Protein AF-A0A2V7XND0-F1 (afdb_monomer_lite)

pLDDT: mean 89.68, std 10.88, range [54.84, 98.62]

Structure (mmCIF, N/CA/C/O backbone):
data_AF-A0A2V7XND0-F1
#
_entry.id   AF-A0A2V7XND0-F1
#
loop_
_atom_site.group_PDB
_atom_site.id
_atom_site.type_symbol
_atom_site.label_atom_id
_atom_site.label_alt_id
_atom_site.label_comp_id
_atom_site.label_asym_id
_atom_site.label_entity_id
_atom_site.label_seq_id
_atom_site.pdbx_PDB_ins_code
_atom_site.Cartn_x
_atom_site.Cartn_y
_atom_site.Cartn_z
_atom_site.occupancy
_atom_site.B_iso_or_equiv
_atom_site.auth_seq_id
_atom_site.auth_comp_id
_atom_site.auth_asym_id
_atom_site.auth_atom_id
_atom_site.pdbx_PDB_model_num
ATOM 1 N N . MET A 1 1 ? -10.355 12.858 9.141 1.00 72.94 1 MET A N 1
ATOM 2 C CA . MET A 1 1 ? -11.529 12.692 10.024 1.00 72.94 1 MET A CA 1
ATOM 3 C C . MET A 1 1 ? -12.116 11.308 9.794 1.00 72.94 1 MET A C 1
ATOM 5 O O . MET A 1 1 ? -11.848 10.738 8.743 1.00 72.94 1 MET A O 1
ATOM 9 N N . ARG A 1 2 ? -12.881 10.784 10.751 1.00 77.38 2 ARG A N 1
ATOM 10 C CA . ARG A 1 2 ? -13.651 9.535 10.661 1.00 77.38 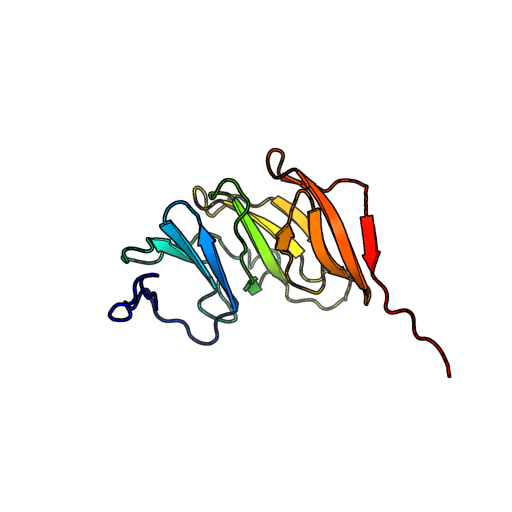2 ARG A CA 1
ATOM 11 C C . ARG A 1 2 ? -15.105 9.819 11.017 1.00 77.38 2 ARG A C 1
ATOM 13 O O . ARG A 1 2 ? -15.352 10.673 11.861 1.00 77.38 2 ARG A O 1
ATOM 20 N N . ILE A 1 3 ? -16.036 9.106 10.396 1.00 75.62 3 ILE A N 1
ATOM 21 C CA . ILE A 1 3 ? -17.463 9.113 10.733 1.00 75.62 3 ILE A CA 1
ATOM 22 C C . ILE A 1 3 ? -17.891 7.650 10.874 1.00 75.62 3 ILE A C 1
ATOM 24 O O . ILE A 1 3 ? -17.438 6.813 10.092 1.00 75.62 3 ILE A O 1
ATOM 28 N N . ASP A 1 4 ? -18.707 7.338 11.880 1.00 74.75 4 ASP A N 1
ATOM 29 C CA . ASP A 1 4 ? -19.261 5.994 12.058 1.00 74.75 4 ASP A CA 1
ATOM 30 C C . ASP A 1 4 ? -20.243 5.637 10.937 1.00 74.75 4 ASP A C 1
ATOM 32 O O . ASP A 1 4 ? -20.957 6.501 10.426 1.00 74.75 4 ASP A O 1
ATOM 36 N N . ALA A 1 5 ? -20.302 4.360 10.549 1.00 74.81 5 ALA A N 1
ATOM 37 C CA . ALA A 1 5 ? -21.149 3.917 9.435 1.00 74.81 5 ALA A CA 1
ATOM 38 C C . ALA A 1 5 ? -22.649 4.127 9.715 1.00 74.81 5 ALA A C 1
ATOM 40 O O . ALA A 1 5 ? -23.426 4.367 8.795 1.00 74.81 5 ALA A O 1
ATOM 41 N N . SER A 1 6 ? -23.045 4.098 10.991 1.00 79.12 6 SER A N 1
ATOM 42 C CA . SER A 1 6 ? -24.392 4.445 11.461 1.00 79.12 6 SER A CA 1
ATOM 43 C C . SER A 1 6 ? -24.682 5.953 11.457 1.00 79.12 6 SER A C 1
ATOM 45 O O . SER A 1 6 ? -25.768 6.368 11.854 1.00 79.12 6 SER A O 1
ATOM 47 N N . GLY A 1 7 ? -23.717 6.781 11.052 1.00 68.69 7 GLY A N 1
ATOM 48 C CA . GLY A 1 7 ? -23.719 8.222 11.273 1.00 68.69 7 GLY A CA 1
ATOM 49 C C . GLY A 1 7 ? -23.165 8.599 12.650 1.00 68.69 7 GLY A C 1
ATOM 50 O O . GLY A 1 7 ? -22.987 7.759 13.531 1.00 68.69 7 GLY A O 1
ATOM 51 N N . GLY A 1 8 ? -22.857 9.884 12.825 1.00 74.56 8 GLY A N 1
ATOM 52 C CA . GLY A 1 8 ? -22.305 10.436 14.062 1.00 74.56 8 GLY A CA 1
ATOM 53 C C . GLY A 1 8 ? -21.440 11.674 13.814 1.00 74.56 8 GLY A C 1
ATOM 54 O O . GLY A 1 8 ? -21.170 12.018 12.658 1.00 74.56 8 GLY A O 1
ATOM 55 N N . PRO A 1 9 ? -21.005 12.370 14.879 1.00 77.25 9 PRO A N 1
ATOM 56 C CA . PRO A 1 9 ? -20.081 13.486 14.745 1.00 77.25 9 PRO A CA 1
ATOM 57 C C . PRO A 1 9 ? -18.747 13.012 14.158 1.00 77.25 9 PRO A C 1
ATOM 59 O O . PRO A 1 9 ? -18.234 11.948 14.505 1.00 77.25 9 PRO A O 1
ATOM 62 N N . ALA A 1 10 ? -18.171 13.822 13.272 1.00 80.31 10 ALA A N 1
ATOM 63 C CA . ALA A 1 10 ? -16.866 13.528 12.702 1.00 80.31 10 ALA A CA 1
ATOM 64 C C . ALA A 1 10 ? -15.771 13.631 13.777 1.00 80.31 10 ALA A C 1
ATOM 66 O O . ALA A 1 10 ? -15.630 14.662 14.434 1.00 80.31 10 ALA A O 1
ATOM 67 N N . GLN A 1 11 ? -14.954 12.588 13.915 1.00 81.38 11 GLN A N 1
ATOM 68 C CA . GLN A 1 11 ? -13.791 12.581 14.799 1.00 81.38 11 GLN A CA 1
ATOM 69 C C . GLN A 1 11 ? -12.529 12.972 14.023 1.00 81.38 11 GLN A C 1
ATOM 71 O O . GLN A 1 11 ? -12.203 12.395 12.978 1.00 81.38 11 GLN A O 1
ATOM 76 N N . THR A 1 12 ? -11.775 13.944 14.534 1.00 84.00 12 THR A N 1
ATOM 77 C CA . THR A 1 12 ? -10.456 14.293 13.992 1.00 84.00 12 THR A CA 1
ATOM 78 C C . THR A 1 12 ? -9.412 13.288 14.475 1.00 84.00 12 THR A C 1
ATOM 80 O O . THR A 1 12 ? -9.241 13.100 15.672 1.00 84.00 12 THR A O 1
ATOM 83 N N . LEU A 1 13 ? -8.704 12.659 13.532 1.00 83.62 13 LEU A N 1
ATOM 84 C CA . LEU A 1 13 ? -7.667 11.649 13.804 1.00 83.62 13 LEU A CA 1
ATOM 85 C C . LEU A 1 13 ? -6.238 12.151 13.537 1.00 83.62 13 LEU A C 1
ATOM 87 O O . LEU A 1 13 ? -5.270 11.452 13.812 1.00 83.62 13 LEU A O 1
ATOM 91 N N . GLY A 1 14 ? -6.096 13.347 12.964 1.00 81.44 14 GLY A N 1
ATOM 92 C CA . GLY A 1 14 ? -4.802 13.932 12.631 1.00 81.44 14 GLY A CA 1
ATOM 93 C C . GLY A 1 14 ? -4.908 15.043 11.592 1.00 81.44 14 GLY A C 1
ATOM 94 O O . GLY A 1 14 ? -5.926 15.182 10.907 1.00 81.44 14 GLY A O 1
ATOM 95 N N . THR A 1 15 ? -3.834 15.820 11.481 1.00 85.06 15 THR A N 1
ATOM 96 C CA . THR A 1 15 ? -3.681 16.888 10.488 1.00 85.06 15 THR A CA 1
ATOM 97 C C . THR A 1 15 ? -3.032 16.332 9.225 1.00 85.06 15 THR A C 1
ATOM 99 O O . THR A 1 15 ? -2.019 15.638 9.287 1.00 85.06 15 THR A O 1
ATOM 102 N N . VAL A 1 16 ? -3.613 16.649 8.070 1.00 86.62 16 VAL A N 1
ATOM 103 C CA . VAL A 1 16 ? -3.119 16.249 6.748 1.00 86.62 16 VAL A CA 1
ATOM 104 C C . VAL A 1 16 ? -3.046 17.497 5.881 1.00 86.62 16 VAL A C 1
ATOM 106 O O . VAL A 1 16 ? -4.053 18.175 5.688 1.00 86.62 16 VAL A O 1
ATOM 109 N N . THR A 1 17 ? -1.872 17.775 5.320 1.00 89.69 17 THR A N 1
ATOM 110 C CA . THR A 1 17 ? -1.626 18.956 4.487 1.00 89.69 17 THR A CA 1
ATOM 111 C C . THR A 1 17 ? -1.150 18.481 3.120 1.00 89.69 17 THR A C 1
ATOM 113 O O . THR A 1 17 ? 0.039 18.270 2.894 1.00 89.69 17 THR A O 1
ATOM 116 N N . GLY A 1 18 ? -2.099 18.253 2.208 1.00 89.25 18 GLY A N 1
ATOM 117 C CA . GLY A 1 18 ? -1.815 17.712 0.874 1.00 89.25 18 GLY A CA 1
ATOM 118 C C . GLY A 1 18 ? -1.596 16.198 0.870 1.00 89.25 18 GLY A C 1
ATOM 119 O O . GLY A 1 18 ? -0.618 15.716 0.298 1.00 89.25 18 GLY A O 1
ATOM 120 N N . GLY A 1 19 ? -2.503 15.455 1.506 1.00 91.56 19 GLY A N 1
ATOM 121 C CA . GLY A 1 19 ? -2.392 14.008 1.658 1.00 91.56 19 GLY A CA 1
ATOM 122 C C . GLY A 1 19 ? -2.201 13.250 0.342 1.00 91.56 19 GLY A C 1
ATOM 123 O O . GLY A 1 19 ? -2.567 13.710 -0.746 1.00 91.56 19 GLY A O 1
ATOM 124 N N . ARG A 1 20 ? -1.598 12.066 0.441 1.00 95.50 20 ARG A N 1
ATOM 125 C CA . ARG A 1 20 ? -1.338 11.173 -0.699 1.00 95.50 20 ARG A CA 1
ATOM 126 C C . ARG A 1 20 ? -1.931 9.793 -0.450 1.00 95.50 20 ARG A C 1
ATOM 128 O O . ARG A 1 20 ? -1.236 8.790 -0.522 1.00 95.50 20 ARG A O 1
ATOM 135 N N . GLY A 1 21 ? -3.229 9.771 -0.162 1.00 94.94 21 GLY A N 1
ATOM 136 C CA . GLY A 1 21 ? -4.001 8.555 0.079 1.00 94.94 21 GLY A CA 1
ATOM 137 C C . GLY A 1 21 ? -3.953 8.056 1.524 1.00 94.94 21 GLY A C 1
ATOM 138 O O . GLY A 1 21 ? -3.132 8.487 2.340 1.00 94.94 21 GLY A O 1
ATOM 139 N N . GLY A 1 22 ? -4.863 7.132 1.813 1.00 95.75 22 GLY A N 1
ATOM 140 C CA . GLY A 1 22 ? -4.988 6.433 3.082 1.00 95.75 22 GLY A CA 1
ATOM 141 C C . GLY A 1 22 ? -5.818 5.163 2.915 1.00 95.75 22 GLY A C 1
ATOM 142 O O . GLY A 1 22 ? -6.563 5.033 1.946 1.00 95.75 22 GLY A O 1
ATOM 143 N N . SER A 1 23 ? -5.673 4.235 3.854 1.00 96.44 23 SER A N 1
ATOM 144 C CA . SER A 1 23 ? -6.386 2.961 3.879 1.00 96.44 23 SER A CA 1
ATOM 145 C C . SER A 1 23 ? -6.734 2.604 5.316 1.00 96.44 23 SER A C 1
ATOM 147 O O . SER A 1 23 ? -5.988 2.920 6.241 1.00 96.44 23 SER A O 1
ATOM 149 N N . TRP A 1 24 ? -7.853 1.915 5.496 1.00 95.56 24 TRP A N 1
ATOM 150 C CA . TRP A 1 24 ? -8.312 1.427 6.793 1.00 95.56 24 TRP A CA 1
ATOM 151 C C . TRP A 1 24 ? -8.245 -0.099 6.796 1.00 95.56 24 TRP A C 1
ATOM 153 O O . TRP A 1 24 ? -8.675 -0.729 5.828 1.00 95.56 24 TRP A O 1
ATOM 163 N N . SER A 1 25 ? -7.642 -0.690 7.826 1.00 95.56 25 SER A N 1
ATOM 164 C CA . SER A 1 25 ? -7.616 -2.139 8.004 1.00 95.56 25 SER A CA 1
ATOM 165 C C . SER A 1 25 ? -8.907 -2.636 8.659 1.00 95.56 25 SER A C 1
ATOM 167 O O . SER A 1 25 ? -9.535 -1.895 9.418 1.00 95.56 25 SER A O 1
ATOM 169 N N . PRO A 1 26 ? -9.263 -3.919 8.472 1.00 91.56 26 PRO A N 1
ATOM 170 C CA . PRO A 1 26 ? -10.354 -4.555 9.214 1.00 91.56 26 PRO A CA 1
ATOM 171 C C . PRO A 1 26 ? -10.144 -4.555 10.737 1.00 91.56 26 PRO A C 1
ATOM 173 O O . PRO A 1 26 ? -11.096 -4.716 11.491 1.00 91.56 26 PRO A O 1
ATOM 176 N N . ASN A 1 27 ? -8.900 -4.365 11.188 1.00 92.44 27 ASN A N 1
ATOM 177 C CA . ASN A 1 27 ? -8.496 -4.436 12.593 1.00 92.44 27 ASN A CA 1
ATOM 178 C C . ASN A 1 27 ? -8.462 -3.051 13.267 1.00 92.44 27 ASN A C 1
ATOM 180 O O . ASN A 1 27 ? -7.828 -2.886 14.306 1.00 92.44 27 ASN A O 1
ATOM 184 N N . GLY A 1 28 ? -9.064 -2.036 12.645 1.00 93.88 28 GLY A N 1
ATOM 185 C CA . GLY A 1 28 ? -9.184 -0.697 13.217 1.00 93.88 28 GLY A CA 1
ATOM 186 C C . GLY A 1 28 ? -7.913 0.153 13.174 1.00 93.88 28 GLY A C 1
ATOM 187 O O . GLY A 1 28 ? -7.763 1.095 13.945 1.00 93.88 28 GLY A O 1
ATOM 188 N N . THR A 1 29 ? -6.974 -0.145 12.273 1.00 96.94 29 THR A N 1
ATOM 189 C CA . THR A 1 29 ? -5.810 0.720 12.022 1.00 96.94 29 THR A CA 1
ATOM 190 C C . THR A 1 29 ? -6.009 1.509 10.738 1.00 96.94 29 THR A C 1
ATOM 192 O O . THR A 1 29 ? -6.327 0.946 9.693 1.00 96.94 29 THR A O 1
ATOM 195 N N . ILE A 1 30 ? -5.757 2.812 10.785 1.00 97.38 30 ILE A N 1
ATOM 196 C CA . ILE A 1 30 ? -5.751 3.685 9.613 1.00 97.38 30 ILE A CA 1
ATOM 197 C C . ILE A 1 30 ? -4.305 4.019 9.272 1.00 97.38 30 ILE A C 1
ATOM 199 O O . ILE A 1 30 ? -3.561 4.490 10.131 1.00 97.38 30 ILE A O 1
ATOM 203 N N . ILE A 1 31 ? -3.919 3.815 8.014 1.00 97.88 31 ILE A N 1
ATOM 204 C CA . ILE A 1 31 ? -2.636 4.259 7.458 1.00 97.88 31 ILE A CA 1
ATOM 205 C C . ILE A 1 31 ? -2.853 5.376 6.447 1.00 97.88 31 ILE A C 1
ATOM 207 O O . ILE A 1 31 ? -3.814 5.344 5.682 1.00 97.88 31 ILE A O 1
ATOM 211 N N . PHE A 1 32 ? -1.975 6.374 6.426 1.00 97.62 32 PHE A N 1
ATOM 212 C CA . PHE A 1 32 ? -2.118 7.535 5.548 1.00 97.62 32 PHE A CA 1
ATOM 213 C C . PHE A 1 32 ? -0.787 8.247 5.301 1.00 97.62 32 PHE A C 1
ATOM 215 O O . PHE A 1 32 ? 0.122 8.202 6.126 1.00 97.62 32 PHE A O 1
ATOM 222 N N . ALA A 1 33 ? -0.682 8.931 4.161 1.00 97.38 33 ALA A N 1
ATOM 223 C CA . ALA A 1 33 ? 0.433 9.827 3.854 1.00 97.38 33 ALA A CA 1
ATOM 224 C C . ALA A 1 33 ? 0.016 11.282 4.161 1.00 97.38 33 ALA A C 1
ATOM 226 O O . ALA A 1 33 ? -0.803 11.830 3.410 1.00 97.38 33 ALA A O 1
ATOM 227 N N . PRO A 1 34 ? 0.516 11.912 5.245 1.00 95.62 34 PRO A N 1
ATOM 228 C CA . PRO A 1 34 ? 0.023 13.208 5.724 1.00 95.62 34 PRO A CA 1
ATOM 229 C C . PRO A 1 34 ? 0.421 14.396 4.842 1.00 95.62 34 PRO A C 1
ATOM 231 O O . PRO A 1 34 ? -0.291 15.399 4.818 1.00 95.62 34 PRO A O 1
ATOM 234 N N . THR A 1 35 ? 1.548 14.307 4.131 1.00 94.62 35 THR A N 1
ATOM 235 C CA . THR A 1 35 ? 2.064 15.385 3.272 1.00 94.62 35 THR A CA 1
ATOM 236 C C . THR A 1 35 ? 2.675 14.822 1.981 1.00 94.62 35 THR A C 1
ATOM 238 O O . THR A 1 35 ? 2.986 13.628 1.912 1.00 94.62 35 THR A O 1
ATOM 241 N N . PRO A 1 36 ? 2.926 15.652 0.951 1.00 91.94 36 PRO A N 1
ATOM 242 C CA . PRO A 1 36 ? 3.585 15.205 -0.276 1.00 91.94 36 PRO A CA 1
ATOM 243 C C . PRO A 1 36 ? 5.014 14.670 -0.088 1.00 91.94 36 PRO A C 1
ATOM 245 O O . PRO A 1 36 ? 5.484 13.939 -0.959 1.00 91.94 36 PRO A O 1
ATOM 248 N N . SER A 1 37 ? 5.682 15.005 1.020 1.00 92.25 37 SER A N 1
ATOM 249 C CA . SER A 1 37 ? 7.084 14.667 1.316 1.00 92.25 37 SER A CA 1
ATOM 250 C C . SER A 1 37 ? 7.198 13.941 2.659 1.00 92.25 37 SER A C 1
ATOM 252 O O . SER A 1 37 ? 7.919 14.379 3.550 1.00 92.25 37 SER A O 1
ATOM 254 N N . SER A 1 38 ? 6.410 12.878 2.845 1.00 93.25 38 SER A N 1
ATOM 255 C CA . SER A 1 38 ? 6.321 12.142 4.113 1.00 93.25 38 SER A CA 1
ATOM 256 C C . SER A 1 38 ? 6.459 10.635 3.936 1.00 93.25 38 SER A C 1
ATOM 258 O O . SER A 1 38 ? 6.314 10.099 2.836 1.00 93.25 38 SER A O 1
ATOM 260 N N . ASN A 1 39 ? 6.739 9.957 5.044 1.00 97.00 39 ASN A N 1
ATOM 261 C CA . ASN A 1 39 ? 6.489 8.536 5.218 1.00 97.00 39 ASN A CA 1
ATOM 262 C C . ASN A 1 39 ? 4.983 8.257 5.406 1.00 97.00 39 ASN A C 1
ATOM 264 O O . ASN A 1 39 ? 4.182 9.165 5.621 1.00 97.00 39 ASN A O 1
ATOM 268 N N . ILE A 1 40 ? 4.598 6.980 5.377 1.00 98.38 40 ILE A N 1
ATOM 269 C CA . ILE A 1 40 ? 3.263 6.547 5.812 1.00 98.38 40 ILE A CA 1
ATOM 270 C C . ILE A 1 40 ? 3.191 6.583 7.339 1.00 98.38 40 ILE A C 1
ATOM 272 O O . ILE A 1 40 ? 4.055 6.012 8.014 1.00 98.38 40 ILE A O 1
ATOM 276 N N . LEU A 1 41 ? 2.145 7.212 7.870 1.00 98.19 41 LEU A N 1
ATOM 277 C CA . LEU A 1 41 ? 1.767 7.162 9.279 1.00 98.19 41 LEU A CA 1
ATOM 278 C C . LEU A 1 41 ? 0.650 6.141 9.504 1.00 98.19 41 LEU A C 1
ATOM 280 O O . LEU A 1 41 ? -0.130 5.867 8.595 1.00 98.19 41 LEU A O 1
ATOM 284 N N . LYS A 1 42 ? 0.560 5.623 10.729 1.00 97.50 42 LYS A N 1
ATOM 285 C CA . LYS A 1 42 ? -0.542 4.812 11.248 1.00 97.50 42 LYS A CA 1
ATOM 286 C C . LYS A 1 42 ? -1.147 5.442 12.497 1.00 97.50 42 LYS A C 1
ATOM 288 O O . LYS A 1 42 ? -0.432 6.040 13.300 1.00 97.50 42 LYS A O 1
ATOM 293 N N . VAL A 1 43 ? -2.446 5.260 12.685 1.00 96.56 43 VAL A N 1
ATOM 294 C CA . VAL A 1 43 ? -3.192 5.644 13.890 1.00 96.56 43 VAL A CA 1
ATOM 295 C C . VAL A 1 43 ? -4.316 4.635 14.130 1.00 96.56 43 VAL A C 1
ATOM 297 O O . VAL A 1 43 ? -4.796 4.017 13.178 1.00 96.56 43 VAL A O 1
ATOM 300 N N . SER A 1 44 ? -4.729 4.452 15.385 1.00 95.19 44 SER A N 1
ATOM 301 C CA . SER A 1 44 ? -5.953 3.701 15.686 1.00 95.19 44 SER A CA 1
ATOM 302 C C . SER A 1 44 ? -7.165 4.471 15.168 1.00 95.19 44 SER A C 1
ATOM 304 O O . SER A 1 44 ? -7.202 5.704 15.211 1.00 95.19 44 SER A O 1
ATOM 306 N N . ASP A 1 45 ? -8.177 3.762 14.690 1.00 92.56 45 ASP A N 1
ATOM 307 C CA . ASP A 1 45 ? -9.419 4.377 14.243 1.00 92.56 45 ASP A CA 1
ATOM 308 C C . ASP A 1 45 ? -10.218 5.010 15.385 1.00 92.56 45 ASP A C 1
ATOM 310 O O . ASP A 1 45 ? -11.019 5.907 15.135 1.00 92.56 45 ASP A O 1
ATOM 314 N N . SER A 1 46 ? -9.960 4.599 16.625 1.00 90.62 46 SER A N 1
ATOM 315 C CA . SER A 1 46 ? -10.463 5.221 17.848 1.00 90.62 46 SER A CA 1
ATOM 316 C C . SER A 1 46 ? -9.719 6.511 18.223 1.00 90.62 46 SER A C 1
ATOM 318 O O . SER A 1 46 ? -10.129 7.210 19.149 1.00 90.62 46 SER A O 1
ATOM 320 N N . GLY A 1 47 ? -8.658 6.871 17.491 1.00 88.50 47 GLY A N 1
ATOM 321 C CA . GLY A 1 47 ? -7.831 8.053 17.729 1.00 88.50 47 GLY A CA 1
ATOM 322 C C . GLY A 1 47 ? -6.483 7.742 18.378 1.00 88.50 47 GLY A C 1
ATOM 323 O O . GLY A 1 47 ? -5.988 6.619 18.349 1.00 88.50 47 GLY A O 1
ATOM 324 N N . GLY A 1 48 ? -5.857 8.773 18.943 1.00 90.38 48 GLY A N 1
ATOM 325 C CA . GLY A 1 48 ? -4.520 8.695 19.535 1.00 90.38 48 GLY A CA 1
ATOM 326 C C . GLY A 1 48 ? -3.435 9.339 18.671 1.00 90.38 48 GLY A C 1
ATOM 327 O O . GLY A 1 48 ? -3.712 10.023 17.686 1.00 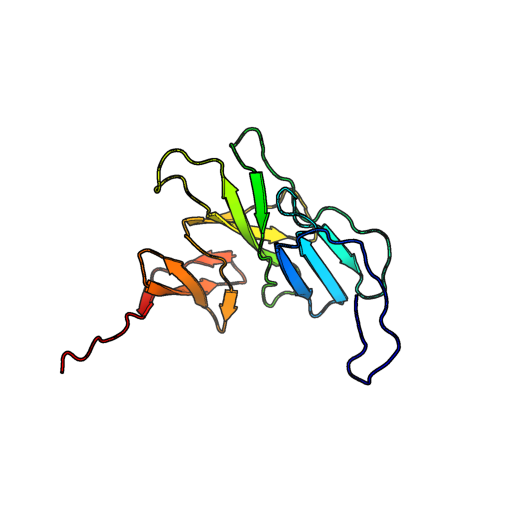90.38 48 GLY A O 1
ATOM 328 N N . ILE A 1 49 ? -2.179 9.155 19.082 1.00 93.06 49 ILE A N 1
ATOM 329 C CA . ILE A 1 49 ? -1.021 9.759 18.416 1.00 93.06 49 ILE A CA 1
ATOM 330 C C . ILE A 1 49 ? -0.649 8.921 17.192 1.00 93.06 49 ILE A C 1
ATOM 332 O O . ILE A 1 49 ? -0.363 7.728 17.305 1.00 93.06 49 ILE A O 1
ATOM 336 N N . ALA A 1 50 ? -0.619 9.557 16.020 1.00 95.88 50 ALA A N 1
ATOM 337 C CA . ALA A 1 50 ? -0.137 8.917 14.806 1.00 95.88 50 ALA A CA 1
ATOM 338 C C . ALA A 1 50 ? 1.372 8.630 14.902 1.00 95.88 50 ALA A C 1
ATOM 340 O O . ALA A 1 50 ? 2.159 9.482 15.311 1.00 95.88 50 ALA A O 1
ATOM 341 N N . THR A 1 51 ? 1.782 7.434 14.489 1.00 97.06 51 THR A N 1
ATOM 342 C CA . THR A 1 51 ? 3.183 6.983 14.492 1.00 97.06 51 THR A CA 1
ATOM 343 C C . THR A 1 51 ? 3.604 6.526 13.100 1.00 97.06 51 THR A C 1
ATOM 345 O O . THR A 1 51 ? 2.766 6.287 12.237 1.00 97.06 51 THR A O 1
ATOM 348 N N . ALA A 1 52 ? 4.905 6.421 12.840 1.00 97.88 52 ALA A N 1
ATOM 349 C CA . ALA A 1 52 ? 5.405 5.967 11.545 1.00 97.88 52 ALA A CA 1
ATOM 350 C C . ALA A 1 52 ? 5.060 4.486 11.287 1.00 97.88 52 ALA A C 1
ATOM 352 O O . ALA A 1 52 ? 5.355 3.628 12.117 1.00 97.88 52 ALA A O 1
ATOM 353 N N . ALA A 1 53 ? 4.495 4.189 10.114 1.00 98.44 53 ALA A N 1
ATOM 354 C CA . ALA A 1 53 ? 4.341 2.832 9.576 1.00 98.44 53 ALA A CA 1
ATOM 355 C C . ALA A 1 53 ? 5.414 2.487 8.532 1.00 98.44 53 ALA A C 1
ATOM 357 O O . ALA A 1 53 ? 5.565 1.336 8.153 1.00 98.44 53 ALA A O 1
ATOM 358 N N . THR A 1 54 ? 6.151 3.487 8.048 1.00 98.62 54 THR A N 1
ATOM 359 C CA . THR A 1 54 ? 7.328 3.311 7.184 1.00 98.62 54 THR A CA 1
ATOM 360 C C . THR A 1 54 ? 8.387 4.356 7.526 1.00 98.62 54 THR A C 1
ATOM 362 O O . THR A 1 54 ? 8.073 5.371 8.160 1.00 98.62 54 THR A O 1
ATOM 365 N N . GLU A 1 55 ? 9.613 4.148 7.053 1.00 97.44 55 GLU A N 1
ATOM 366 C CA . GLU A 1 55 ? 10.707 5.126 7.072 1.00 97.44 55 GLU A CA 1
ATOM 367 C C . GLU A 1 55 ? 11.166 5.416 5.638 1.00 97.44 55 GLU A C 1
ATOM 369 O O . GLU A 1 55 ? 11.423 4.483 4.882 1.00 97.44 55 GLU A O 1
ATOM 374 N N . VAL A 1 56 ? 11.230 6.695 5.249 1.00 96.25 56 VAL A N 1
ATOM 375 C CA . VAL A 1 56 ? 11.743 7.100 3.927 1.00 96.25 56 VAL A CA 1
ATOM 376 C C . VAL A 1 56 ? 13.262 6.979 3.930 1.00 96.25 56 VAL A C 1
ATOM 378 O O . VAL A 1 56 ? 13.923 7.583 4.777 1.00 96.25 56 VAL A O 1
ATOM 381 N N . ASP A 1 57 ? 13.814 6.243 2.968 1.00 93.06 57 ASP A N 1
ATOM 382 C CA . ASP A 1 57 ? 15.261 6.105 2.815 1.00 93.06 57 ASP A CA 1
ATOM 383 C C . ASP A 1 57 ? 15.823 7.197 1.892 1.00 93.06 57 ASP A C 1
ATOM 385 O O . ASP A 1 57 ? 15.979 7.028 0.678 1.00 93.06 57 ASP A O 1
ATOM 389 N N . PHE A 1 58 ? 16.135 8.352 2.481 1.00 91.06 58 PHE A N 1
ATOM 390 C CA . PHE A 1 58 ? 16.733 9.468 1.746 1.00 91.06 58 PHE A CA 1
ATOM 391 C C . PHE A 1 58 ? 18.119 9.133 1.178 1.00 91.06 58 PHE A C 1
ATOM 393 O O . PHE A 1 58 ? 18.490 9.681 0.140 1.00 91.06 58 PHE A O 1
ATOM 400 N N . ALA A 1 59 ? 18.872 8.224 1.812 1.00 90.44 59 ALA A N 1
ATOM 401 C CA . ALA A 1 59 ? 20.179 7.797 1.317 1.00 90.44 59 ALA A CA 1
ATOM 402 C C . ALA A 1 59 ? 20.044 6.961 0.032 1.00 90.44 59 ALA A C 1
ATOM 404 O O . ALA A 1 59 ? 20.874 7.077 -0.867 1.00 90.44 59 ALA A O 1
ATOM 405 N N . ALA A 1 60 ? 18.953 6.201 -0.103 1.00 87.31 60 ALA A N 1
ATOM 406 C CA . ALA A 1 60 ? 18.574 5.500 -1.332 1.00 87.31 60 ALA A CA 1
ATOM 407 C C . ALA A 1 60 ? 17.828 6.381 -2.363 1.00 87.31 60 ALA A C 1
ATOM 409 O O . ALA A 1 60 ? 17.293 5.861 -3.353 1.00 87.31 60 ALA A O 1
ATOM 410 N N . GLY A 1 61 ? 17.774 7.702 -2.146 1.00 89.56 61 GLY A N 1
ATOM 411 C CA . GLY A 1 61 ? 17.162 8.673 -3.059 1.00 89.56 61 GLY A CA 1
ATOM 412 C C . GLY A 1 61 ? 15.634 8.759 -2.979 1.00 89.56 61 GLY A C 1
ATOM 413 O O . GLY A 1 61 ? 14.994 9.306 -3.886 1.00 89.56 61 GLY A O 1
ATOM 414 N N . GLU A 1 62 ? 15.029 8.217 -1.921 1.00 92.81 62 GLU A N 1
ATOM 415 C CA . GLU A 1 62 ? 13.587 8.295 -1.694 1.00 92.81 62 GLU A CA 1
ATOM 416 C C . GLU A 1 62 ? 13.184 9.688 -1.222 1.00 92.81 62 GLU A C 1
ATOM 418 O O . GLU A 1 62 ? 13.948 10.417 -0.595 1.00 92.81 62 GLU A O 1
ATOM 423 N N . THR A 1 63 ? 11.963 10.083 -1.562 1.00 93.50 63 THR A N 1
ATOM 424 C CA . THR A 1 63 ? 11.448 11.434 -1.290 1.00 93.50 63 THR A CA 1
ATOM 425 C C . THR A 1 63 ? 10.137 11.411 -0.522 1.00 93.50 63 THR A C 1
ATOM 427 O O . THR A 1 63 ? 9.852 12.327 0.244 1.00 93.50 63 THR A O 1
ATOM 430 N N . SER A 1 64 ? 9.312 10.385 -0.741 1.00 95.19 64 SER A N 1
ATOM 431 C CA . SER A 1 64 ? 8.057 10.179 -0.022 1.00 95.19 64 SER A CA 1
ATOM 432 C C . SER A 1 64 ? 7.503 8.784 -0.261 1.00 95.19 64 SER A C 1
ATOM 434 O O . SER A 1 64 ? 7.802 8.147 -1.272 1.00 95.19 64 SER A O 1
ATOM 436 N N . HIS A 1 65 ? 6.634 8.349 0.641 1.00 97.38 65 HIS A N 1
ATOM 437 C CA . HIS A 1 65 ? 5.806 7.162 0.501 1.00 97.38 65 HIS A CA 1
ATOM 438 C C . HIS A 1 65 ? 4.345 7.576 0.338 1.00 97.38 65 HIS A C 1
ATOM 440 O O . HIS A 1 65 ? 3.870 8.494 1.006 1.00 97.38 65 HIS A O 1
ATOM 446 N N . ARG A 1 66 ? 3.632 6.940 -0.593 1.00 96.62 66 ARG A N 1
ATOM 447 C CA . ARG A 1 66 ? 2.306 7.388 -1.036 1.00 96.62 66 ARG A CA 1
ATOM 448 C C . ARG A 1 66 ? 1.366 6.224 -1.316 1.00 96.62 66 ARG A C 1
ATOM 450 O O . ARG A 1 66 ? 1.799 5.097 -1.527 1.00 96.62 66 ARG A O 1
ATOM 457 N N . TYR A 1 67 ? 0.082 6.550 -1.365 1.00 97.00 67 TYR A N 1
ATOM 458 C CA . TYR A 1 67 ? -1.030 5.701 -1.787 1.00 97.00 67 TYR A CA 1
ATOM 459 C C . TYR A 1 67 ? -1.043 4.327 -1.106 1.00 97.00 67 TYR A C 1
ATOM 461 O O . TYR A 1 67 ? -0.998 3.308 -1.798 1.00 97.00 67 TYR A O 1
ATOM 469 N N . PRO A 1 68 ? -1.057 4.285 0.239 1.00 98.00 68 PRO A N 1
ATOM 470 C CA . PRO A 1 68 ? -1.079 3.018 0.942 1.00 98.00 68 PRO A CA 1
ATOM 471 C C . PRO A 1 68 ? -2.410 2.284 0.713 1.00 98.00 68 PRO A C 1
ATOM 473 O O . PRO A 1 68 ? -3.462 2.920 0.652 1.00 98.00 68 PRO A O 1
ATOM 476 N N . SER A 1 69 ? -2.369 0.954 0.626 1.00 97.81 69 SER A N 1
ATOM 477 C CA . SER A 1 69 ? -3.549 0.093 0.476 1.00 97.81 69 SER A CA 1
ATOM 478 C C . SER A 1 69 ? -3.343 -1.219 1.230 1.00 97.81 69 SER A C 1
ATOM 480 O O . SER A 1 69 ? -2.379 -1.937 0.966 1.00 97.81 69 SER A O 1
ATOM 482 N N . PHE A 1 70 ? -4.213 -1.518 2.196 1.00 98.12 70 PHE A N 1
ATOM 483 C CA . PHE A 1 70 ? -4.093 -2.736 3.001 1.00 98.12 70 PHE A CA 1
ATOM 484 C C . PHE A 1 70 ? -4.263 -4.009 2.167 1.00 98.12 70 PHE A C 1
ATOM 486 O O . PHE A 1 70 ? -5.098 -4.086 1.266 1.00 98.12 70 PHE A O 1
ATOM 493 N N . LEU A 1 71 ? -3.478 -5.025 2.519 1.00 97.81 71 LEU A N 1
ATOM 494 C CA . LEU A 1 71 ? -3.678 -6.399 2.080 1.00 97.81 71 LEU A CA 1
ATOM 495 C C . LEU A 1 71 ? -4.722 -7.100 2.974 1.00 97.81 71 LEU A C 1
ATOM 497 O O . LEU A 1 71 ? -5.040 -6.602 4.059 1.00 97.81 71 LEU A O 1
ATOM 501 N N . PRO A 1 72 ? -5.259 -8.264 2.553 1.00 96.75 72 PRO A N 1
ATOM 502 C CA . PRO A 1 72 ? -6.351 -8.938 3.264 1.00 96.75 72 PRO A CA 1
ATOM 503 C C . PRO A 1 72 ? -6.058 -9.336 4.711 1.00 96.75 72 PRO A C 1
ATOM 505 O O . PRO A 1 72 ? -6.992 -9.561 5.473 1.00 96.75 72 PRO A O 1
ATOM 508 N N . ASP A 1 73 ? -4.786 -9.446 5.100 1.00 96.62 73 ASP A N 1
ATOM 509 C CA . ASP A 1 73 ? -4.411 -9.806 6.469 1.00 96.62 73 ASP A CA 1
ATOM 510 C C . ASP A 1 73 ? -4.532 -8.640 7.466 1.00 96.62 73 ASP A C 1
ATOM 512 O O . ASP A 1 73 ? -4.384 -8.838 8.672 1.00 96.62 73 ASP A O 1
ATOM 516 N N . GLY A 1 74 ? -4.787 -7.421 6.976 1.00 96.88 74 GLY A N 1
ATOM 517 C CA . GLY A 1 74 ? -4.945 -6.220 7.790 1.00 96.88 74 GLY A CA 1
ATOM 518 C C . GLY A 1 74 ? -3.665 -5.732 8.474 1.00 96.88 74 GLY A C 1
ATOM 519 O O . GLY A 1 74 ? -3.743 -4.791 9.264 1.00 96.88 74 GLY A O 1
ATOM 520 N N . ARG A 1 75 ? -2.507 -6.343 8.185 1.00 97.69 75 ARG A N 1
ATOM 521 C CA . ARG A 1 75 ? -1.202 -5.978 8.762 1.00 97.69 75 ARG A CA 1
ATOM 522 C C . ARG A 1 75 ? -0.230 -5.476 7.710 1.00 97.69 75 ARG A C 1
ATOM 524 O O . ARG A 1 75 ? 0.462 -4.482 7.934 1.00 97.69 75 ARG A O 1
ATOM 531 N N . HIS A 1 76 ? -0.196 -6.137 6.561 1.00 98.50 76 HIS A N 1
ATOM 532 C CA . HIS A 1 76 ? 0.620 -5.713 5.438 1.00 98.50 76 HIS A CA 1
ATOM 533 C C . HIS A 1 76 ? -0.151 -4.752 4.542 1.00 98.50 76 HIS A C 1
ATOM 535 O O . HIS A 1 76 ? -1.379 -4.791 4.439 1.00 98.50 76 HIS A O 1
ATOM 541 N N . PHE A 1 77 ? 0.580 -3.885 3.858 1.00 98.56 77 PHE A N 1
ATOM 542 C CA . PHE A 1 77 ? 0.001 -2.936 2.919 1.00 98.56 77 PHE A CA 1
ATOM 543 C C . PHE A 1 77 ? 0.939 -2.689 1.746 1.00 98.56 77 PHE A C 1
ATOM 545 O O . PHE A 1 77 ? 2.160 -2.702 1.887 1.00 98.56 77 PHE A O 1
ATOM 552 N N . LEU A 1 78 ? 0.352 -2.427 0.586 1.00 98.44 78 LEU A N 1
ATOM 553 C CA . LEU A 1 78 ? 1.048 -1.883 -0.570 1.00 98.44 78 LEU A CA 1
ATOM 554 C C . LEU A 1 78 ? 1.270 -0.392 -0.357 1.00 98.44 78 LEU A C 1
ATOM 556 O O . LEU A 1 78 ? 0.410 0.282 0.207 1.00 98.44 78 LEU A O 1
ATOM 560 N N . TYR A 1 79 ? 2.382 0.138 -0.847 1.00 98.19 79 TYR A N 1
ATOM 561 C CA . TYR A 1 79 ? 2.599 1.576 -0.950 1.00 98.19 79 TYR A CA 1
ATOM 562 C C . TYR A 1 79 ? 3.556 1.896 -2.098 1.00 98.19 79 TYR A C 1
ATOM 564 O O . TYR A 1 79 ? 4.325 1.051 -2.554 1.00 98.19 79 TYR A O 1
ATOM 572 N N . THR A 1 80 ? 3.488 3.133 -2.583 1.00 96.62 80 THR A N 1
ATOM 573 C CA . THR A 1 80 ? 4.364 3.648 -3.635 1.00 96.62 80 THR A CA 1
ATOM 574 C C . THR A 1 80 ? 5.520 4.422 -3.019 1.00 96.62 80 THR A C 1
ATOM 576 O O . THR A 1 80 ? 5.298 5.404 -2.309 1.00 96.62 80 THR A O 1
ATOM 579 N N . VAL A 1 81 ? 6.746 4.028 -3.333 1.00 95.25 81 VAL A N 1
ATOM 580 C CA . VAL A 1 81 ? 7.958 4.797 -3.048 1.00 95.25 81 VAL A CA 1
ATOM 581 C C . VAL A 1 81 ? 8.189 5.779 -4.186 1.00 95.25 81 VAL A C 1
ATOM 583 O O . VAL A 1 81 ? 8.309 5.375 -5.340 1.00 95.25 81 VAL A O 1
ATOM 586 N N . GLN A 1 82 ? 8.282 7.064 -3.860 1.00 92.44 82 GLN A N 1
ATOM 587 C CA . GLN A 1 82 ? 8.703 8.106 -4.790 1.00 92.44 82 GLN A CA 1
ATOM 588 C C . GLN A 1 82 ? 10.205 8.324 -4.670 1.00 92.44 82 GLN A C 1
ATOM 590 O O . GLN A 1 82 ? 10.709 8.589 -3.575 1.00 92.44 82 GLN A O 1
ATOM 595 N N . LYS A 1 83 ? 10.906 8.300 -5.800 1.00 88.81 83 LYS A N 1
ATOM 596 C CA . LYS A 1 83 ? 12.335 8.611 -5.883 1.00 88.81 83 LYS A CA 1
ATOM 597 C C . LYS A 1 83 ? 12.574 9.885 -6.672 1.00 88.81 83 LYS A C 1
ATOM 599 O O . LYS A 1 83 ? 11.788 10.245 -7.547 1.00 88.81 83 LYS A O 1
ATOM 604 N N . ARG A 1 84 ? 13.670 10.572 -6.359 1.00 76.75 84 ARG A N 1
ATOM 605 C CA . ARG A 1 84 ? 14.137 11.708 -7.153 1.00 76.75 84 ARG A CA 1
ATOM 606 C C . ARG A 1 84 ? 14.853 11.156 -8.384 1.00 76.75 84 ARG A C 1
ATOM 608 O O . ARG A 1 84 ? 16.009 10.766 -8.293 1.00 76.75 84 ARG A O 1
ATOM 615 N N . VAL A 1 85 ? 14.150 11.068 -9.508 1.00 66.12 85 VAL A N 1
ATOM 616 C CA . VAL A 1 85 ? 14.672 10.423 -10.722 1.00 66.12 85 VAL A CA 1
ATOM 617 C C . VAL A 1 85 ? 15.169 11.416 -11.765 1.00 66.12 85 VAL A C 1
ATOM 619 O O . VAL A 1 85 ? 14.526 12.434 -12.011 1.00 66.12 85 VAL A O 1
ATOM 622 N N . SER A 1 86 ? 16.281 11.073 -12.420 1.00 58.81 86 SER A N 1
ATOM 623 C CA . SER A 1 86 ? 16.761 11.694 -13.666 1.00 58.81 86 SER A CA 1
ATOM 624 C C . SER A 1 86 ? 16.441 10.850 -14.913 1.00 58.81 86 SER A C 1
ATOM 626 O O . SER A 1 86 ? 16.503 11.364 -16.028 1.00 58.81 86 SER A O 1
ATOM 628 N N . ARG A 1 87 ? 16.067 9.570 -14.745 1.00 55.69 87 ARG A N 1
ATOM 629 C CA . ARG A 1 87 ? 15.70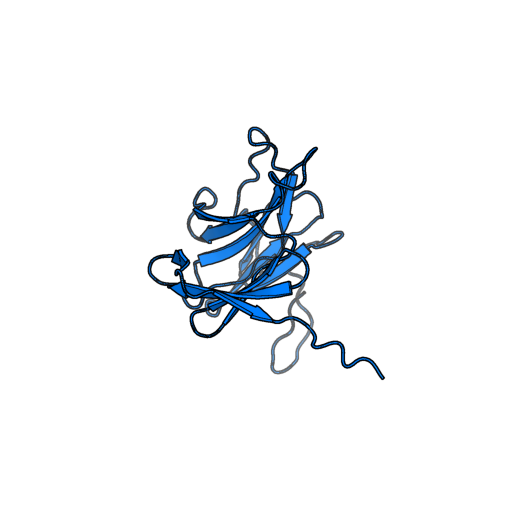6 8.622 -15.817 1.00 55.69 87 ARG A CA 1
ATOM 630 C C . ARG A 1 87 ? 14.417 7.870 -15.480 1.00 55.69 87 ARG A C 1
ATOM 632 O O . ARG A 1 87 ? 14.139 7.604 -14.316 1.00 55.69 87 ARG A O 1
ATOM 639 N N . ARG A 1 88 ? 13.635 7.510 -16.504 1.00 54.84 88 ARG A N 1
ATOM 640 C CA . ARG A 1 88 ? 12.308 6.873 -16.367 1.00 54.84 88 ARG A CA 1
ATOM 641 C C . ARG A 1 88 ? 12.365 5.484 -15.706 1.00 54.84 88 ARG A C 1
ATOM 643 O O . ARG A 1 88 ? 11.438 5.118 -14.990 1.00 54.84 88 ARG A O 1
ATOM 650 N N . ASP A 1 89 ? 13.476 4.771 -15.876 1.00 56.09 89 ASP A N 1
ATOM 651 C CA . ASP A 1 89 ? 13.630 3.358 -15.488 1.00 56.09 89 ASP A CA 1
ATOM 652 C C . ASP A 1 89 ? 14.084 3.164 -14.026 1.00 56.09 89 ASP A C 1
ATOM 654 O O . ASP A 1 89 ? 14.105 2.050 -13.514 1.00 56.09 89 ASP A O 1
ATOM 658 N N . GLU A 1 90 ? 14.403 4.254 -13.325 1.00 62.91 90 GLU A N 1
ATOM 659 C CA . GLU A 1 90 ? 14.721 4.290 -11.886 1.00 62.91 90 GLU A CA 1
ATOM 660 C C . GLU A 1 90 ? 13.529 4.806 -11.054 1.00 62.91 90 GLU A C 1
ATOM 662 O O . GLU A 1 90 ? 13.685 5.264 -9.920 1.00 62.91 90 GLU A O 1
ATOM 667 N N . GLY A 1 91 ? 12.340 4.800 -11.668 1.00 71.75 91 GLY A N 1
ATOM 668 C CA . GLY A 1 91 ? 11.141 5.488 -11.209 1.00 71.75 91 GLY A CA 1
ATOM 669 C C . GLY A 1 91 ? 10.544 4.981 -9.897 1.00 71.75 91 GLY A C 1
ATOM 670 O O . GLY A 1 91 ? 11.163 4.302 -9.078 1.00 71.75 91 GLY A O 1
ATOM 671 N N . SER A 1 92 ? 9.289 5.359 -9.675 1.00 85.44 92 SER A N 1
ATOM 672 C CA . SER A 1 92 ? 8.567 4.953 -8.472 1.00 85.44 92 SER A CA 1
ATOM 673 C C . SER A 1 92 ? 8.410 3.429 -8.398 1.00 85.44 92 SER A C 1
ATOM 675 O O . SER A 1 92 ? 8.290 2.740 -9.413 1.00 85.44 92 SER A O 1
ATOM 677 N N . ALA A 1 93 ? 8.420 2.897 -7.179 1.00 91.81 93 ALA A N 1
ATOM 678 C CA . ALA A 1 93 ? 8.314 1.463 -6.928 1.00 91.81 93 ALA A CA 1
ATOM 679 C C . ALA A 1 93 ? 7.085 1.150 -6.078 1.00 91.81 93 ALA A C 1
ATOM 681 O O . ALA A 1 93 ? 6.736 1.913 -5.177 1.00 91.81 93 ALA A O 1
ATOM 682 N N . ILE A 1 94 ? 6.460 0.005 -6.340 1.00 95.50 94 ILE A N 1
ATOM 683 C CA . ILE A 1 94 ? 5.478 -0.599 -5.444 1.00 95.50 94 ILE A CA 1
ATOM 684 C C . ILE A 1 94 ? 6.219 -1.502 -4.465 1.00 95.50 94 ILE A C 1
ATOM 686 O O . ILE A 1 94 ? 6.970 -2.400 -4.861 1.00 95.50 94 ILE A O 1
ATOM 690 N N . CYS A 1 95 ? 5.970 -1.273 -3.183 1.00 97.44 95 CYS A N 1
ATOM 691 C CA . CYS A 1 95 ? 6.544 -2.022 -2.079 1.00 97.44 95 CYS A CA 1
ATOM 692 C C . CYS A 1 95 ? 5.438 -2.559 -1.166 1.00 97.44 95 CYS A C 1
ATOM 694 O O . CYS A 1 95 ? 4.326 -2.031 -1.147 1.00 97.44 95 CYS A O 1
ATOM 696 N N . VAL A 1 96 ? 5.769 -3.581 -0.377 1.00 98.44 96 VAL A N 1
ATOM 697 C CA . VAL A 1 96 ? 4.973 -4.018 0.775 1.00 98.44 96 VAL A CA 1
ATOM 698 C C . VAL A 1 96 ? 5.621 -3.509 2.055 1.00 98.44 96 VAL A C 1
ATOM 700 O O . VAL A 1 96 ? 6.825 -3.691 2.243 1.00 98.44 96 VAL A O 1
ATOM 703 N N . GLY A 1 97 ? 4.817 -2.891 2.918 1.00 98.44 97 GLY A N 1
ATOM 704 C CA . GLY A 1 97 ? 5.161 -2.524 4.290 1.00 98.44 97 GLY A CA 1
ATOM 705 C C . GLY A 1 97 ? 4.345 -3.332 5.301 1.00 98.44 97 GLY A C 1
ATOM 706 O O . GLY A 1 97 ? 3.394 -4.024 4.929 1.00 98.44 97 GLY A O 1
ATOM 707 N N . SER A 1 98 ? 4.715 -3.236 6.577 1.00 98.31 98 SER A N 1
ATOM 708 C CA . SER A 1 98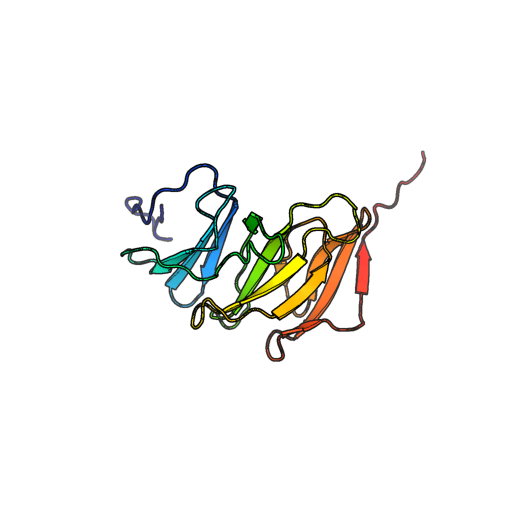 ? 3.982 -3.836 7.695 1.00 98.31 98 SER A CA 1
ATOM 709 C C . SER A 1 98 ? 3.698 -2.784 8.757 1.00 98.31 98 SER A C 1
ATOM 711 O O . SER A 1 98 ? 4.549 -1.951 9.062 1.00 98.31 98 SER A O 1
ATOM 713 N N . ILE A 1 99 ? 2.501 -2.812 9.343 1.00 97.94 99 ILE A N 1
ATOM 714 C CA . ILE A 1 99 ? 2.192 -1.940 10.481 1.00 97.94 99 ILE A CA 1
ATOM 715 C C . ILE A 1 99 ? 2.960 -2.345 11.742 1.00 97.94 99 ILE A C 1
ATOM 717 O O . ILE A 1 99 ? 3.085 -1.516 12.638 1.00 97.94 99 ILE A O 1
ATOM 721 N N . ASP A 1 100 ? 3.490 -3.564 11.821 1.00 97.75 100 ASP A N 1
ATOM 722 C CA . ASP A 1 100 ? 4.194 -4.060 13.010 1.00 97.75 100 ASP A CA 1
ATOM 723 C C . ASP A 1 100 ? 5.671 -3.637 13.034 1.00 97.75 100 ASP A C 1
ATOM 725 O O . ASP A 1 100 ? 6.250 -3.474 14.107 1.00 97.75 100 ASP A O 1
ATOM 729 N N . ASP A 1 101 ? 6.266 -3.389 11.864 1.00 98.06 101 ASP A N 1
ATOM 730 C CA . ASP A 1 101 ? 7.655 -2.953 11.723 1.00 98.06 101 ASP A CA 1
ATOM 731 C C . ASP A 1 101 ? 7.799 -1.915 10.604 1.00 98.06 101 ASP A C 1
ATOM 733 O O . ASP A 1 101 ? 7.718 -2.226 9.416 1.00 98.06 101 ASP A O 1
ATOM 737 N N . LYS A 1 102 ? 8.097 -0.670 10.990 1.00 97.75 102 LYS A N 1
ATOM 738 C CA . LYS A 1 102 ? 8.309 0.451 10.060 1.00 97.75 102 LYS A CA 1
ATOM 739 C C . LYS A 1 102 ? 9.533 0.293 9.149 1.00 97.75 102 LYS A C 1
ATOM 741 O O . LYS A 1 102 ? 9.647 1.040 8.176 1.00 97.75 102 LYS A O 1
ATOM 746 N N . LYS A 1 103 ? 10.447 -0.629 9.470 1.00 97.44 103 LYS A N 1
ATOM 747 C CA . LYS A 1 103 ? 11.613 -0.970 8.644 1.00 97.44 103 LYS A CA 1
ATOM 748 C C . LYS A 1 103 ? 11.325 -2.111 7.676 1.00 97.44 103 LYS A C 1
ATOM 750 O O . LYS A 1 103 ? 12.086 -2.296 6.726 1.00 97.44 103 LYS A O 1
ATOM 755 N N . PHE A 1 104 ? 10.239 -2.860 7.880 1.00 98.12 104 PHE A N 1
ATOM 756 C CA . PHE A 1 104 ? 9.853 -3.916 6.960 1.00 98.12 104 PHE A CA 1
ATOM 757 C C . PHE A 1 104 ? 9.503 -3.318 5.600 1.00 98.12 104 PHE A C 1
ATOM 759 O O . PHE A 1 104 ? 8.584 -2.507 5.463 1.00 98.12 104 PHE A O 1
ATOM 766 N N . LYS A 1 105 ? 10.237 -3.758 4.581 1.00 97.12 105 LYS A N 1
ATOM 767 C CA . LYS A 1 105 ? 10.066 -3.309 3.209 1.00 97.12 105 LYS A CA 1
ATOM 768 C C . LYS A 1 105 ? 10.405 -4.428 2.247 1.00 97.12 105 LYS A C 1
ATOM 770 O O . LYS A 1 105 ? 11.539 -4.900 2.197 1.00 97.12 105 LYS A O 1
ATOM 775 N N . LYS A 1 106 ? 9.431 -4.802 1.424 1.00 96.94 106 LYS A N 1
ATOM 776 C CA . LYS A 1 106 ? 9.630 -5.731 0.311 1.00 96.94 106 LYS A CA 1
ATOM 777 C C . LYS A 1 106 ? 9.361 -5.017 -1.004 1.00 96.94 106 LYS A C 1
ATOM 779 O O . LYS A 1 106 ? 8.229 -4.627 -1.270 1.00 96.94 106 LYS A O 1
ATOM 784 N N . ASN A 1 107 ? 10.389 -4.846 -1.829 1.00 94.69 107 ASN A N 1
ATOM 785 C CA . ASN A 1 107 ? 10.221 -4.300 -3.176 1.00 94.69 107 ASN A CA 1
ATOM 786 C C . ASN A 1 107 ? 9.509 -5.335 -4.056 1.00 94.69 107 ASN A C 1
ATOM 788 O O . ASN A 1 107 ? 9.930 -6.490 -4.091 1.00 94.69 107 ASN A O 1
ATOM 792 N N . LEU A 1 108 ? 8.445 -4.928 -4.751 1.00 93.75 108 LEU A N 1
ATOM 793 C CA . LEU A 1 108 ? 7.721 -5.807 -5.670 1.00 93.75 108 LEU A CA 1
ATOM 794 C C . LEU A 1 108 ? 8.110 -5.528 -7.118 1.00 93.75 108 LEU A C 1
ATOM 796 O O . LEU A 1 108 ? 8.608 -6.412 -7.807 1.00 93.75 108 LEU A O 1
ATOM 800 N N . LEU A 1 109 ? 7.866 -4.301 -7.580 1.00 90.94 109 LEU A N 1
ATOM 801 C CA . LEU A 1 109 ? 8.040 -3.918 -8.979 1.00 90.94 109 LEU A CA 1
ATOM 802 C C . LEU A 1 109 ? 8.117 -2.401 -9.144 1.00 90.94 109 LEU A C 1
ATOM 804 O O . LEU A 1 109 ? 7.689 -1.643 -8.274 1.00 90.94 109 LEU A O 1
ATOM 808 N N . LEU A 1 110 ? 8.632 -1.966 -10.290 1.00 88.69 110 LEU A N 1
ATOM 809 C CA . LEU A 1 110 ? 8.546 -0.578 -10.737 1.00 88.69 110 LEU A CA 1
ATOM 810 C C . LEU A 1 110 ? 7.168 -0.312 -11.356 1.00 88.69 110 LEU A C 1
ATOM 812 O O . LEU A 1 110 ? 6.689 -1.119 -12.161 1.00 88.69 110 LEU A O 1
ATOM 816 N N . ALA A 1 111 ? 6.553 0.815 -10.996 1.00 80.81 111 ALA A N 1
ATOM 817 C CA . ALA A 1 111 ? 5.271 1.253 -11.543 1.00 80.81 111 ALA A CA 1
ATOM 818 C C . ALA A 1 111 ? 5.171 2.780 -11.616 1.00 80.81 111 ALA A C 1
ATOM 820 O O . ALA A 1 111 ? 5.781 3.510 -10.834 1.00 80.81 111 ALA A O 1
ATOM 821 N N . GLU A 1 112 ? 4.345 3.258 -12.544 1.00 80.00 112 GLU A N 1
ATOM 822 C CA . GLU A 1 112 ? 4.106 4.691 -12.753 1.00 80.00 112 GLU A CA 1
ATOM 823 C C . GLU A 1 112 ? 2.964 5.230 -11.876 1.00 80.00 112 GLU A C 1
ATOM 825 O O . GLU A 1 112 ? 2.802 6.443 -11.741 1.00 80.00 112 GLU A O 1
ATOM 830 N N . SER A 1 113 ? 2.176 4.343 -11.264 1.00 84.31 113 SER A N 1
ATOM 831 C CA . SER A 1 113 ? 1.028 4.683 -10.419 1.00 84.31 113 SER A CA 1
ATOM 832 C C . SER A 1 113 ? 1.064 3.977 -9.067 1.00 84.31 113 SER A C 1
ATOM 834 O O . SER A 1 113 ? 1.954 3.181 -8.783 1.00 84.31 113 SER A O 1
ATOM 836 N N . ASN A 1 114 ? 0.035 4.229 -8.255 1.00 89.81 114 ASN A N 1
ATOM 837 C CA . ASN A 1 114 ? -0.319 3.369 -7.133 1.00 89.81 114 ASN A CA 1
ATOM 838 C C . ASN A 1 114 ? -0.726 1.962 -7.596 1.00 89.81 114 ASN A C 1
ATOM 840 O O . ASN A 1 114 ? -1.100 1.764 -8.756 1.00 89.81 114 ASN A O 1
ATOM 844 N N . ALA A 1 115 ? -0.702 1.014 -6.660 1.00 94.44 115 ALA A N 1
ATOM 845 C CA . ALA A 1 115 ? -1.213 -0.337 -6.844 1.00 94.44 115 ALA A CA 1
ATOM 846 C C . ALA A 1 115 ? -2.291 -0.646 -5.803 1.00 94.44 115 ALA A C 1
ATOM 848 O O . ALA A 1 115 ? -2.202 -0.193 -4.661 1.00 94.44 115 ALA A O 1
ATOM 849 N N . VAL A 1 116 ? -3.287 -1.433 -6.199 1.00 95.69 116 VAL A N 1
ATOM 850 C CA . VAL A 1 116 ? -4.311 -1.974 -5.297 1.00 95.69 116 VAL A CA 1
ATOM 851 C C . VAL A 1 116 ? -4.396 -3.483 -5.458 1.00 95.69 116 VAL A C 1
ATOM 853 O O . VAL A 1 116 ? -4.206 -4.004 -6.556 1.00 95.69 116 VAL A O 1
ATOM 856 N N . TYR A 1 117 ? -4.675 -4.187 -4.366 1.00 96.56 117 TYR A N 1
ATOM 857 C CA . TYR A 1 117 ? -4.918 -5.624 -4.395 1.00 96.56 117 TYR A CA 1
ATOM 858 C C . TYR A 1 117 ? -6.405 -5.914 -4.621 1.00 96.56 117 TYR A C 1
ATOM 860 O O . TYR A 1 117 ? -7.265 -5.307 -3.985 1.00 96.56 117 TYR A O 1
ATOM 868 N N . SER A 1 118 ? -6.706 -6.882 -5.483 1.00 95.19 118 SER A N 1
ATOM 869 C CA . SER A 1 118 ? -8.040 -7.459 -5.626 1.00 95.19 118 SER A CA 1
ATOM 870 C C . SER A 1 118 ? -7.937 -8.927 -6.024 1.00 95.19 118 SER A C 1
ATOM 872 O O . SER A 1 118 ? -7.283 -9.259 -7.007 1.00 95.19 118 SER A O 1
ATOM 874 N N . SER A 1 119 ? -8.596 -9.806 -5.266 1.00 93.19 119 SER A N 1
ATOM 875 C CA . SER A 1 119 ? -8.851 -11.210 -5.635 1.00 93.19 119 SER A CA 1
ATOM 876 C C . SER A 1 119 ? -7.641 -11.990 -6.184 1.00 93.19 119 SER A C 1
ATOM 878 O O . SER A 1 119 ? -7.762 -12.704 -7.173 1.00 93.19 119 SER A O 1
ATOM 880 N N . GLY A 1 120 ? -6.468 -11.863 -5.554 1.00 96.38 120 GLY A N 1
ATOM 881 C CA . GLY A 1 120 ? -5.244 -12.568 -5.966 1.00 96.38 120 GLY A CA 1
ATOM 882 C C . GLY A 1 120 ? -4.406 -11.842 -7.021 1.00 96.38 120 GLY A C 1
ATOM 883 O O . GLY A 1 120 ? -3.469 -12.427 -7.558 1.00 96.38 120 GLY A O 1
ATOM 884 N N . TYR A 1 121 ? -4.722 -10.581 -7.319 1.00 97.38 121 TYR A N 1
ATOM 885 C CA . TYR A 1 121 ? -4.021 -9.766 -8.306 1.00 97.38 121 TYR A CA 1
ATOM 886 C C . TYR A 1 121 ? -3.697 -8.373 -7.759 1.00 97.38 121 TYR A C 1
ATOM 888 O O . TYR A 1 121 ? -4.448 -7.802 -6.968 1.00 97.38 121 TYR A O 1
ATOM 896 N N . LEU A 1 122 ? -2.584 -7.804 -8.218 1.00 96.62 122 LEU A N 1
ATOM 897 C CA . LEU A 1 122 ? -2.308 -6.374 -8.143 1.00 96.62 122 LEU A CA 1
ATOM 898 C C . LEU A 1 122 ? -2.799 -5.697 -9.411 1.00 96.62 122 LEU A C 1
ATOM 900 O O . LEU A 1 122 ? -2.476 -6.147 -10.507 1.00 96.62 122 LEU A O 1
ATOM 904 N N . LEU A 1 123 ? -3.507 -4.586 -9.247 1.00 95.69 123 LEU A N 1
ATOM 905 C CA . LEU A 1 123 ? -3.887 -3.682 -10.323 1.00 95.69 123 LEU A CA 1
ATOM 906 C C . LEU A 1 123 ? -3.039 -2.415 -10.233 1.00 95.69 123 LEU A C 1
ATOM 908 O O . LEU A 1 123 ? -3.033 -1.756 -9.192 1.00 95.69 123 LEU A O 1
ATOM 912 N N . TYR A 1 124 ? -2.328 -2.077 -11.306 1.00 93.25 124 TYR A N 1
ATOM 913 C CA . TYR A 1 124 ? -1.475 -0.887 -11.384 1.00 93.25 124 TYR A CA 1
ATOM 914 C C . TYR A 1 124 ? -1.300 -0.423 -12.833 1.00 93.25 124 TYR A C 1
ATOM 916 O O . TYR A 1 124 ? -1.546 -1.174 -13.772 1.00 93.25 124 TYR A O 1
ATOM 924 N N . TRP A 1 125 ? -0.877 0.822 -13.035 1.00 89.38 125 TRP A N 1
ATOM 925 C CA . TRP A 1 125 ? -0.584 1.375 -14.353 1.00 89.38 125 TRP A CA 1
ATOM 926 C C . TRP A 1 125 ? 0.901 1.259 -14.679 1.00 89.38 125 TRP A C 1
ATOM 928 O O . TRP A 1 125 ? 1.768 1.609 -13.867 1.00 89.38 125 TRP A O 1
ATOM 938 N N . ARG A 1 126 ? 1.194 0.794 -15.892 1.00 85.44 126 ARG A N 1
ATOM 939 C CA . ARG A 1 126 ? 2.553 0.715 -16.421 1.00 85.44 126 ARG A CA 1
ATOM 940 C C . ARG A 1 126 ? 2.533 0.753 -17.942 1.00 85.44 126 ARG A C 1
ATOM 942 O O . ARG A 1 126 ? 1.692 0.113 -18.569 1.00 85.44 126 ARG A O 1
ATOM 949 N N . ASP A 1 127 ? 3.468 1.500 -18.526 1.00 83.81 127 ASP A N 1
ATOM 950 C CA . ASP A 1 127 ? 3.687 1.559 -19.976 1.00 83.81 127 ASP A CA 1
ATOM 951 C C . ASP A 1 127 ? 2.393 1.851 -20.761 1.00 83.81 127 ASP A C 1
ATOM 953 O O . ASP A 1 127 ? 2.064 1.211 -21.764 1.00 83.81 127 ASP A O 1
ATOM 957 N N . GLY A 1 128 ? 1.618 2.820 -20.259 1.00 83.38 128 GLY A N 1
ATOM 958 C CA . GLY A 1 128 ? 0.382 3.281 -20.895 1.00 83.38 128 GLY A CA 1
ATOM 959 C C . GLY A 1 128 ? -0.790 2.296 -20.830 1.00 83.38 128 GLY A C 1
ATOM 960 O O . GLY A 1 128 ? -1.746 2.454 -21.588 1.00 83.38 128 GLY A O 1
ATOM 961 N N . SER A 1 129 ? -0.726 1.269 -19.979 1.00 89.06 129 SER A N 1
ATOM 962 C CA . SER A 1 129 ? -1.784 0.263 -19.826 1.00 89.06 129 SER A CA 1
ATOM 963 C C . SER A 1 129 ? -2.113 0.016 -18.354 1.00 89.06 129 SER A C 1
ATOM 965 O O . SER A 1 129 ? -1.234 0.084 -17.492 1.00 89.06 129 SER A O 1
ATOM 967 N N . LEU A 1 130 ? -3.372 -0.334 -18.071 1.00 92.31 130 LEU A N 1
ATOM 968 C CA . LEU A 1 130 ? -3.730 -0.937 -16.788 1.00 92.31 130 LEU A CA 1
ATOM 969 C C . LEU A 1 130 ? -3.258 -2.391 -16.811 1.00 92.31 130 LEU A C 1
ATOM 971 O O . LEU A 1 130 ? -3.556 -3.124 -17.751 1.00 92.31 130 LEU A O 1
ATOM 975 N N . VAL A 1 131 ? -2.532 -2.802 -15.784 1.00 94.19 131 VAL A N 1
ATOM 976 C CA . VAL A 1 131 ? -1.965 -4.138 -15.644 1.00 94.19 131 VAL A CA 1
ATOM 977 C C . VAL A 1 131 ? -2.622 -4.835 -14.464 1.00 94.19 131 VAL A C 1
ATOM 979 O O . VAL A 1 131 ? -2.731 -4.246 -13.390 1.00 94.19 131 VAL A O 1
ATOM 982 N N . SER A 1 132 ? -3.030 -6.090 -14.653 1.00 95.94 132 SER A N 1
ATOM 983 C CA . SER A 1 132 ? -3.285 -7.017 -13.553 1.00 95.94 132 SER A CA 1
ATOM 984 C C . SER A 1 132 ? -2.186 -8.065 -13.506 1.00 95.94 132 SER A C 1
ATOM 986 O O . SER A 1 132 ? -2.005 -8.800 -14.475 1.00 95.94 132 SER A O 1
ATOM 988 N N . GLN A 1 133 ? -1.483 -8.163 -12.386 1.00 96.38 133 GLN A N 1
ATOM 989 C CA . GLN A 1 133 ? -0.456 -9.177 -12.173 1.00 96.38 133 GLN A CA 1
ATOM 990 C C . GLN A 1 133 ? -0.826 -10.038 -10.976 1.00 96.38 133 GLN A C 1
ATOM 992 O O . GLN A 1 133 ? -1.206 -9.501 -9.937 1.00 96.38 133 GLN A O 1
ATOM 997 N N . GLN A 1 134 ? -0.710 -11.358 -11.106 1.00 97.31 134 GLN A N 1
ATOM 998 C CA . GLN A 1 134 ? -0.979 -12.272 -9.999 1.00 97.31 134 GLN A CA 1
ATOM 999 C C . GLN A 1 134 ? -0.133 -11.896 -8.777 1.00 97.31 134 GLN A C 1
ATOM 1001 O O . GLN A 1 134 ? 1.034 -11.525 -8.902 1.00 97.31 134 GLN A O 1
ATOM 1006 N N . PHE A 1 135 ? -0.711 -11.997 -7.588 1.00 98.00 135 PHE A N 1
ATOM 1007 C CA . PHE A 1 135 ? -0.038 -11.717 -6.332 1.00 98.00 135 PHE A CA 1
ATOM 1008 C C . PHE A 1 135 ? -0.586 -12.587 -5.214 1.00 98.00 135 PHE A C 1
ATOM 1010 O O . PHE A 1 135 ? -1.792 -12.636 -4.974 1.00 98.00 135 PHE A O 1
ATOM 1017 N N . ASP A 1 136 ? 0.326 -13.238 -4.503 1.00 97.31 136 ASP A N 1
ATOM 1018 C CA . ASP A 1 136 ? 0.000 -14.009 -3.315 1.00 97.31 136 ASP A CA 1
ATOM 1019 C C . ASP A 1 136 ? 0.215 -13.143 -2.060 1.00 97.31 136 ASP A C 1
ATOM 1021 O O . ASP A 1 136 ? 1.362 -12.830 -1.722 1.00 97.31 136 ASP A O 1
ATOM 1025 N N . PRO A 1 137 ? -0.857 -12.764 -1.338 1.00 96.12 137 PRO A N 1
ATOM 1026 C CA . PRO A 1 137 ? -0.754 -11.946 -0.134 1.00 96.12 137 PRO A CA 1
ATOM 1027 C C . PRO A 1 137 ? -0.167 -12.692 1.071 1.00 96.12 137 PRO A C 1
ATOM 1029 O O . PRO A 1 137 ? 0.158 -12.047 2.062 1.00 96.12 137 PRO A O 1
ATOM 1032 N N . LYS A 1 138 ? -0.017 -14.023 1.022 1.00 95.50 138 LYS A N 1
ATOM 1033 C CA . LYS A 1 138 ? 0.606 -14.795 2.109 1.00 95.50 138 LYS A CA 1
ATOM 1034 C C . LYS A 1 138 ? 2.124 -14.793 1.996 1.00 95.50 138 LYS A C 1
ATOM 1036 O O . LYS A 1 138 ? 2.817 -14.551 2.977 1.00 95.50 138 LYS A O 1
ATOM 1041 N N . SER A 1 139 ? 2.643 -15.048 0.797 1.00 96.69 139 SER A N 1
ATOM 1042 C CA . SER A 1 139 ? 4.086 -15.011 0.518 1.00 96.69 139 SER A CA 1
ATOM 1043 C C . SER A 1 139 ? 4.590 -13.614 0.133 1.00 96.69 139 SER A C 1
ATOM 1045 O O . SER A 1 139 ? 5.801 -13.371 0.096 1.00 96.69 139 SER A O 1
ATOM 1047 N N . LEU A 1 140 ? 3.676 -12.672 -0.124 1.00 97.62 140 LEU A N 1
ATOM 1048 C CA . LEU A 1 140 ? 3.946 -11.304 -0.567 1.00 97.62 140 LEU A CA 1
ATOM 1049 C C . LEU A 1 140 ? 4.742 -11.270 -1.876 1.00 97.62 140 LEU A C 1
ATOM 1051 O O . LEU A 1 140 ? 5.706 -10.514 -1.999 1.00 97.62 140 LEU A O 1
ATOM 1055 N N . THR A 1 141 ? 4.424 -12.145 -2.827 1.00 96.88 141 THR A N 1
ATOM 1056 C CA . THR A 1 141 ? 5.145 -12.248 -4.105 1.00 96.88 141 THR A CA 1
ATOM 1057 C C . THR A 1 141 ? 4.227 -12.043 -5.289 1.00 96.88 141 THR A C 1
ATOM 1059 O O . THR A 1 141 ? 3.076 -12.475 -5.272 1.00 96.88 141 THR A O 1
ATOM 1062 N N . VAL A 1 142 ? 4.768 -11.430 -6.339 1.00 95.81 142 VAL A N 1
ATOM 1063 C CA . VAL A 1 142 ? 4.109 -11.337 -7.640 1.00 95.81 142 VAL A CA 1
ATOM 1064 C C . VAL A 1 142 ? 4.349 -12.604 -8.459 1.00 95.81 142 VAL A C 1
ATOM 1066 O O . VAL A 1 142 ? 5.441 -13.173 -8.445 1.00 95.81 142 VAL A O 1
ATOM 1069 N N . GLY A 1 143 ? 3.317 -13.051 -9.163 1.00 92.62 143 GLY A N 1
ATOM 1070 C CA . GLY A 1 143 ? 3.356 -14.168 -10.095 1.00 92.62 143 GLY A CA 1
ATOM 1071 C C . GLY A 1 143 ? 3.755 -13.736 -11.506 1.00 92.62 143 GLY A C 1
ATOM 1072 O O . GLY A 1 143 ? 3.940 -12.552 -11.801 1.00 92.62 143 GLY A O 1
ATOM 1073 N N . ARG A 1 144 ? 3.893 -14.726 -12.392 1.00 88.81 144 ARG A N 1
ATOM 1074 C CA . ARG A 1 144 ? 4.234 -14.510 -13.811 1.00 88.81 144 ARG A CA 1
ATOM 1075 C C . ARG A 1 144 ? 3.019 -14.219 -14.690 1.00 88.81 144 ARG A C 1
ATOM 1077 O O . ARG A 1 144 ? 3.201 -13.752 -15.808 1.00 88.81 144 ARG A O 1
ATOM 1084 N N . ASP A 1 145 ? 1.815 -14.501 -14.198 1.00 90.56 145 ASP A N 1
ATOM 1085 C CA . ASP A 1 145 ? 0.574 -14.190 -14.902 1.00 90.56 145 ASP A CA 1
ATOM 1086 C C . ASP A 1 145 ? 0.327 -12.674 -14.880 1.00 90.56 145 ASP A C 1
ATOM 1088 O O . ASP A 1 145 ? 0.184 -12.073 -13.810 1.00 90.56 145 ASP A O 1
ATOM 1092 N N . ILE A 1 146 ? 0.351 -12.062 -16.066 1.00 91.75 146 ILE A N 1
ATOM 1093 C CA . ILE A 1 146 ? 0.257 -10.618 -16.286 1.00 91.75 146 ILE A CA 1
ATOM 1094 C C . ILE A 1 146 ? -0.707 -10.375 -17.445 1.00 91.75 146 ILE A C 1
ATOM 1096 O O . ILE A 1 146 ? -0.463 -10.821 -18.566 1.00 91.75 146 ILE A O 1
ATOM 1100 N N . HIS A 1 147 ? -1.752 -9.587 -17.195 1.00 92.31 147 HIS A N 1
ATOM 1101 C CA . HIS A 1 147 ? -2.683 -9.121 -18.222 1.00 92.31 147 HIS A CA 1
ATOM 1102 C C . HIS A 1 147 ? -2.587 -7.608 -18.359 1.00 92.31 147 HIS A C 1
ATOM 1104 O O . HIS A 1 147 ? -2.667 -6.881 -17.371 1.00 92.31 147 HIS A O 1
ATOM 1110 N N . CYS A 1 148 ? -2.449 -7.130 -19.594 1.00 91.00 148 CYS A N 1
ATOM 1111 C CA . CYS A 1 148 ? -2.439 -5.706 -19.913 1.00 91.00 148 CYS A CA 1
ATOM 1112 C C . CYS A 1 148 ? -3.753 -5.3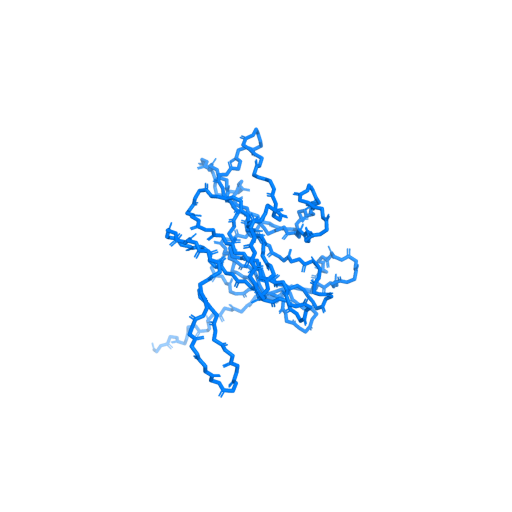24 -20.598 1.00 91.00 148 CYS A C 1
ATOM 1114 O O . CYS A 1 148 ? -4.015 -5.717 -21.736 1.00 91.00 148 CYS A O 1
ATOM 1116 N N . PHE A 1 149 ? -4.560 -4.507 -19.931 1.00 85.69 149 PHE A N 1
ATOM 1117 C CA . PHE A 1 149 ? -5.783 -3.945 -20.484 1.00 85.69 149 PHE A CA 1
ATOM 1118 C C . PHE A 1 149 ? -5.44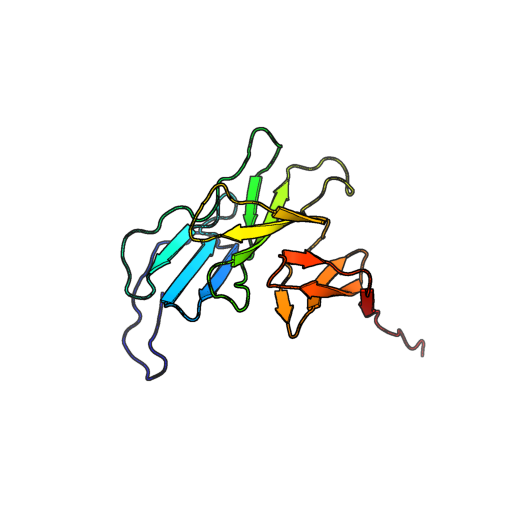2 -2.686 -21.281 1.00 85.69 149 PHE A C 1
ATOM 1120 O O . PHE A 1 149 ? -5.105 -1.638 -20.726 1.00 85.69 149 PHE A O 1
ATOM 1127 N N . ARG A 1 150 ? -5.539 -2.790 -22.608 1.00 81.25 150 ARG A N 1
ATOM 1128 C CA . ARG A 1 150 ? -5.418 -1.657 -23.531 1.00 81.25 150 ARG A CA 1
ATOM 1129 C C . ARG A 1 150 ? -6.791 -1.289 -24.070 1.00 81.25 150 ARG A C 1
ATOM 1131 O O . ARG A 1 150 ? -7.593 -2.170 -24.381 1.00 81.25 150 ARG A O 1
ATOM 1138 N N . ARG A 1 151 ? -7.064 0.012 -24.216 1.00 69.12 151 ARG A N 1
ATOM 1139 C CA . ARG A 1 151 ? -8.247 0.459 -24.963 1.00 69.12 151 ARG A CA 1
ATOM 1140 C C . ARG A 1 151 ? -8.132 -0.061 -26.396 1.00 69.12 151 ARG A C 1
ATOM 1142 O O . ARG A 1 151 ? -7.130 0.191 -27.060 1.00 69.12 151 ARG A O 1
ATOM 1149 N N . ARG A 1 152 ? -9.161 -0.761 -26.878 1.00 64.12 152 ARG A N 1
ATOM 1150 C CA . ARG A 1 152 ? -9.346 -0.960 -28.317 1.00 64.12 152 ARG A CA 1
ATOM 1151 C C . ARG A 1 152 ? -9.822 0.371 -28.883 1.00 64.12 152 ARG A C 1
ATOM 1153 O O . ARG A 1 152 ? -10.949 0.777 -28.618 1.00 64.12 152 ARG A O 1
ATOM 1160 N N . THR A 1 153 ? -8.958 1.076 -29.600 1.00 61.53 153 THR A N 1
ATOM 1161 C CA . THR A 1 153 ? -9.389 2.216 -30.407 1.00 61.53 153 THR A CA 1
ATOM 1162 C C . THR A 1 153 ? -10.054 1.639 -31.649 1.00 61.53 153 THR A C 1
ATOM 1164 O O . THR A 1 153 ? -9.369 1.146 -32.541 1.00 61.53 153 THR A O 1
ATOM 1167 N N . THR A 1 154 ? -11.383 1.619 -31.689 1.00 55.84 154 THR A N 1
ATOM 1168 C CA . THR A 1 154 ? -12.102 1.376 -32.941 1.00 55.84 154 THR A CA 1
ATOM 1169 C C . THR A 1 154 ? -11.927 2.640 -33.777 1.00 55.84 154 THR A C 1
ATOM 1171 O O . THR A 1 154 ? -12.458 3.687 -33.414 1.00 55.84 154 THR A O 1
ATOM 1174 N N . ALA A 1 155 ? -11.105 2.578 -34.825 1.00 56.28 155 ALA A N 1
ATOM 1175 C CA . ALA A 1 155 ? -11.092 3.623 -35.840 1.00 56.28 155 ALA A CA 1
ATOM 1176 C C . ALA A 1 155 ? -12.460 3.608 -36.541 1.00 56.28 155 ALA A C 1
ATOM 1178 O O . ALA A 1 155 ? -12.919 2.536 -36.944 1.00 56.28 155 ALA A O 1
ATOM 1179 N N . LEU A 1 156 ? -13.119 4.769 -36.578 1.00 57.34 156 LEU A N 1
ATOM 1180 C CA . LEU A 1 156 ? -14.284 5.032 -37.425 1.00 57.34 156 LEU A CA 1
ATOM 1181 C C . LEU A 1 156 ? -13.829 5.236 -38.871 1.00 57.34 156 LEU A C 1
ATOM 1183 O O . LEU A 1 156 ? -12.736 5.825 -39.046 1.00 57.34 156 LEU A O 1
#

Secondary structure (DSSP, 8-state):
-B--TT--PPBP----SS---EEE-TTSEEEE--STT-PPEEEETTEEEEEES----TTTTEEEEEEEEE-TTSSEEEEEEEE--SSGGG--EEEEEESS-TT-EEEEEE-SS-EEEETTEEEEEETTEEEEEEEETTTTEEEEEEEEE-------

Foldseek 3Di:
DDADPVGDDDDDQDAADDWFAWEAFPVQKIWTRRYPQEAIWIAGNVHDDIDGQADADVVLQWGYKHHWEDDNVRFKIWIKTAGPDPDPQSGIWIWITGSVDRHDIGTAGDAPAGWYDDDQWIWGDDPNWTKTWGADPVVRYTDPDMDTDDDDPDDD

Radius of gyration: 16.69 Å; chains: 1; bounding box: 45×34×57 Å

Sequence (156 aa):
MRIDASGGPAQTLGTVTGGRGGSWSPNGTIIFAPTPSSNILKVSDSGGIATAATEVDFAAGETSHRYPSFLPDGRHFLYTVQKRVSRRDEGSAICVGSIDDKKFKKNLLLAESNAVYSSGYLLYWRDGSLVSQQFDPKSLTVGRDIHCFRRRTTAL